Protein AF-A0A285D5S7-F1 (afdb_monomer_lite)

Structure (mmCIF, N/CA/C/O backbone):
data_AF-A0A285D5S7-F1
#
_entry.id   AF-A0A285D5S7-F1
#
loop_
_atom_site.group_PDB
_atom_site.id
_atom_site.type_symbol
_atom_site.label_atom_id
_atom_site.label_alt_id
_atom_site.label_comp_id
_atom_site.label_asym_id
_atom_site.label_entity_id
_atom_site.label_seq_id
_atom_site.pdbx_PDB_ins_code
_atom_site.Cartn_x
_atom_site.Cartn_y
_atom_site.Cartn_z
_atom_site.occupancy
_atom_site.B_iso_or_equiv
_atom_site.auth_seq_id
_atom_site.auth_comp_id
_atom_site.auth_asym_id
_atom_site.auth_atom_id
_atom_site.pdbx_PDB_model_num
ATOM 1 N N . MET A 1 1 ? -27.960 12.900 14.641 1.00 39.78 1 MET A N 1
ATOM 2 C CA . MET A 1 1 ? -27.393 13.450 15.894 1.00 39.78 1 MET A CA 1
ATOM 3 C C . MET A 1 1 ? -27.452 12.355 16.964 1.00 39.78 1 MET A C 1
ATOM 5 O O . MET A 1 1 ? -28.542 11.998 17.381 1.00 39.78 1 MET A O 1
ATOM 9 N N . LEU A 1 2 ? -26.329 11.704 17.306 1.00 37.62 2 LEU A N 1
ATOM 10 C CA . LEU A 1 2 ? -26.310 10.573 18.259 1.00 37.62 2 LEU A CA 1
ATOM 11 C C . LEU A 1 2 ? -26.352 11.061 19.726 1.00 37.62 2 LEU A C 1
ATOM 13 O O . LEU A 1 2 ? -25.683 12.051 20.037 1.00 37.62 2 LEU A O 1
ATOM 17 N N . PRO A 1 3 ? -27.081 10.366 20.625 1.00 37.16 3 PRO A N 1
ATOM 18 C CA . PRO A 1 3 ? -27.305 10.797 22.004 1.00 37.16 3 PRO A CA 1
ATOM 19 C C . PRO A 1 3 ? -26.032 10.745 22.878 1.00 37.16 3 PRO A C 1
ATOM 21 O O . PRO A 1 3 ? -25.173 9.880 22.679 1.00 37.16 3 PRO A O 1
ATOM 24 N N . PRO A 1 4 ? -25.915 11.629 23.890 1.00 48.09 4 PRO A N 1
ATOM 25 C CA . PRO A 1 4 ? -24.674 11.892 24.631 1.00 48.09 4 PRO A CA 1
ATOM 26 C C . PRO A 1 4 ? -24.112 10.681 25.393 1.00 48.09 4 PRO A C 1
ATOM 28 O O . PRO A 1 4 ? -22.896 10.520 25.467 1.00 48.09 4 PRO A O 1
ATOM 31 N N . ARG A 1 5 ? -24.960 9.755 25.866 1.00 42.88 5 ARG A N 1
ATOM 32 C CA . ARG A 1 5 ? -24.505 8.520 26.539 1.00 42.88 5 ARG A CA 1
ATOM 33 C C . ARG A 1 5 ? -23.771 7.543 25.609 1.00 42.88 5 ARG A C 1
ATOM 35 O O . ARG A 1 5 ? -22.928 6.785 26.076 1.00 42.88 5 ARG A O 1
ATOM 42 N N . LYS A 1 6 ? -24.024 7.593 24.293 1.00 39.75 6 LYS A N 1
ATOM 43 C CA . LYS A 1 6 ? -23.305 6.765 23.307 1.00 39.75 6 LYS A CA 1
ATOM 44 C C . LYS A 1 6 ? -21.908 7.307 22.988 1.00 39.75 6 LYS A C 1
ATOM 46 O O . LYS A 1 6 ? -21.045 6.531 22.597 1.00 39.75 6 LYS A O 1
ATOM 51 N N . ARG A 1 7 ? -21.647 8.604 23.214 1.00 38.44 7 ARG A N 1
ATOM 52 C CA . ARG A 1 7 ? -20.313 9.201 23.013 1.00 38.44 7 ARG A CA 1
ATOM 53 C C . ARG A 1 7 ? -19.300 8.744 24.064 1.00 38.44 7 ARG A C 1
ATOM 55 O O . ARG A 1 7 ? -18.139 8.581 23.725 1.00 38.44 7 ARG A O 1
ATOM 62 N N . ALA A 1 8 ? -19.730 8.505 25.305 1.00 42.22 8 ALA A N 1
ATOM 63 C CA . ALA A 1 8 ? -18.836 8.164 26.417 1.00 42.22 8 ALA A CA 1
ATOM 64 C C . ALA A 1 8 ? -18.377 6.690 26.432 1.00 42.22 8 ALA A C 1
ATOM 66 O O . ALA A 1 8 ? -17.254 6.397 26.833 1.00 42.22 8 ALA A O 1
ATOM 67 N N . ILE A 1 9 ? -19.217 5.757 25.964 1.00 43.44 9 ILE A N 1
ATOM 68 C CA . ILE A 1 9 ? -18.865 4.324 25.879 1.00 43.44 9 ILE A CA 1
ATOM 69 C C . ILE A 1 9 ? -17.867 4.080 24.736 1.00 43.44 9 ILE A C 1
ATOM 71 O O . ILE A 1 9 ? -16.918 3.312 24.891 1.00 43.44 9 ILE A O 1
ATOM 75 N N . VAL A 1 10 ? -18.044 4.793 23.619 1.00 44.88 10 VAL A N 1
ATOM 76 C CA . VAL A 1 10 ? -17.165 4.710 22.447 1.00 44.88 10 VAL A CA 1
ATOM 77 C C . VAL A 1 10 ? -15.776 5.290 22.747 1.00 44.88 10 VAL A C 1
ATOM 79 O O . VAL A 1 10 ? -14.796 4.788 22.229 1.00 44.88 10 VAL A O 1
ATOM 82 N N . THR A 1 11 ? -15.620 6.290 23.617 1.00 45.81 11 THR A N 1
ATOM 83 C CA . THR A 1 11 ? -14.327 6.992 23.761 1.00 45.81 11 THR A CA 1
ATOM 84 C C . THR A 1 11 ? -13.405 6.502 24.877 1.00 45.81 11 THR A C 1
ATOM 86 O O . THR A 1 11 ? -12.224 6.812 24.821 1.00 45.81 11 THR A O 1
ATOM 89 N N . ARG A 1 12 ? -13.850 5.710 25.865 1.00 41.81 12 ARG A N 1
ATOM 90 C CA . ARG A 1 12 ? -12.917 5.101 26.849 1.00 41.81 12 ARG A CA 1
ATOM 91 C C . ARG A 1 12 ? -12.543 3.655 26.533 1.00 41.81 12 ARG A C 1
ATOM 93 O O . ARG A 1 12 ? -11.394 3.270 26.724 1.00 41.81 12 ARG A O 1
ATOM 100 N N . ARG A 1 13 ? -13.484 2.856 26.020 1.00 44.19 13 ARG A N 1
ATOM 101 C CA . ARG A 1 13 ? -13.264 1.418 25.784 1.00 44.19 13 ARG A CA 1
ATOM 102 C C . ARG A 1 13 ? -12.527 1.126 24.473 1.00 44.19 13 ARG A C 1
ATOM 104 O O . ARG A 1 13 ? -11.729 0.195 24.447 1.00 44.19 13 ARG A O 1
ATOM 111 N N . LEU A 1 14 ? -12.740 1.935 23.426 1.00 43.47 14 LEU A N 1
ATOM 112 C CA . LEU A 1 14 ? -11.967 1.829 22.177 1.00 43.47 14 LEU A CA 1
ATOM 113 C C . LEU A 1 14 ? -10.501 2.211 22.385 1.00 43.47 14 LEU A C 1
ATOM 115 O O . LEU A 1 14 ? -9.636 1.531 21.855 1.00 43.47 14 LEU A O 1
ATOM 119 N N . TRP A 1 15 ? -10.209 3.238 23.186 1.00 39.34 15 TRP A N 1
ATOM 120 C CA . TRP A 1 15 ? -8.827 3.669 23.428 1.00 39.34 15 TRP A CA 1
ATOM 121 C C . TRP A 1 15 ? -8.059 2.722 24.358 1.00 39.34 15 TRP A C 1
ATOM 123 O O . TRP A 1 15 ? -6.887 2.474 24.117 1.00 39.34 15 TRP A O 1
ATOM 133 N N . SER A 1 16 ? -8.722 2.103 25.342 1.00 40.28 16 SER A N 1
ATOM 134 C CA . SER A 1 16 ? -8.101 1.081 26.200 1.00 40.28 16 SER A CA 1
ATOM 135 C C . SER A 1 16 ? -7.873 -0.267 25.493 1.00 40.28 16 SER A C 1
ATOM 137 O O . SER A 1 16 ? -6.958 -0.987 25.867 1.00 40.28 16 SER A O 1
ATOM 139 N N . GLN A 1 17 ? -8.658 -0.615 24.463 1.00 43.97 17 GLN A N 1
ATOM 140 C CA . GLN A 1 17 ? -8.394 -1.787 23.604 1.00 43.97 17 GLN A CA 1
ATOM 141 C C . GLN A 1 17 ? -7.374 -1.507 22.486 1.00 43.97 17 GLN A C 1
ATOM 143 O O . GLN A 1 17 ? -6.864 -2.445 21.873 1.00 43.97 17 GLN A O 1
ATOM 148 N N . LEU A 1 18 ? -7.096 -0.231 22.205 1.00 41.78 18 LEU A N 1
ATOM 149 C CA . LEU A 1 18 ? -6.017 0.202 21.315 1.00 41.78 18 LEU A CA 1
ATOM 150 C C . LEU A 1 18 ? -4.651 0.214 22.019 1.00 41.78 18 LEU A C 1
ATOM 152 O O . LEU A 1 18 ? -3.640 0.406 21.344 1.00 41.78 18 LEU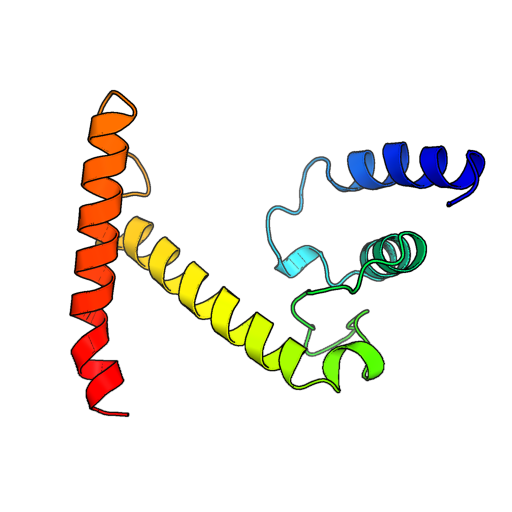 A O 1
ATOM 156 N N . ASP A 1 19 ? -4.618 -0.015 23.334 1.00 38.16 19 ASP A N 1
ATOM 157 C CA . ASP A 1 19 ? -3.398 -0.010 24.127 1.00 38.16 19 ASP A CA 1
ATOM 158 C C . ASP A 1 19 ? -2.701 -1.382 24.108 1.00 38.16 19 ASP A C 1
ATOM 160 O O . ASP A 1 19 ? -3.312 -2.432 24.311 1.00 38.16 19 ASP A O 1
ATOM 164 N N . GLU A 1 20 ? -1.411 -1.335 23.782 1.00 45.81 20 GLU A N 1
ATOM 165 C CA . GLU A 1 20 ? -0.380 -2.355 23.991 1.00 45.81 20 GLU A CA 1
ATOM 166 C C . GLU A 1 20 ? -0.746 -3.837 23.752 1.00 45.81 20 GLU A C 1
ATOM 168 O O . GLU A 1 20 ? -1.074 -4.581 24.673 1.00 45.81 20 GLU A O 1
ATOM 173 N N . ARG A 1 21 ? -0.569 -4.307 22.500 1.00 36.94 21 ARG A N 1
ATOM 174 C CA . ARG A 1 21 ? 0.074 -5.605 22.115 1.00 36.94 21 ARG A CA 1
ATOM 175 C C . ARG A 1 21 ? -0.285 -6.109 20.718 1.00 36.94 21 ARG A C 1
ATOM 177 O O . ARG A 1 21 ? 0.341 -7.054 20.244 1.00 36.94 21 ARG A O 1
ATOM 184 N N . ARG A 1 22 ? -1.263 -5.522 20.025 1.00 39.41 22 ARG A N 1
ATOM 185 C CA . ARG A 1 22 ? -1.654 -5.974 18.674 1.00 39.41 22 ARG A CA 1
ATOM 186 C C . ARG A 1 22 ? -1.446 -4.896 17.625 1.00 39.41 22 ARG A C 1
ATOM 188 O O . ARG A 1 22 ? -2.377 -4.430 16.984 1.00 39.41 22 ARG A O 1
ATOM 195 N N . GLY A 1 23 ? -0.182 -4.535 17.432 1.00 36.16 23 GLY A N 1
ATOM 196 C CA . GLY A 1 23 ? 0.255 -3.773 16.269 1.00 36.16 23 GLY A CA 1
ATOM 197 C C . GLY A 1 23 ? 0.217 -4.644 15.015 1.00 36.16 23 GLY A C 1
ATOM 198 O O . GLY A 1 23 ? 1.239 -5.185 14.621 1.00 36.16 23 GLY A O 1
ATOM 199 N N . SER A 1 24 ? -0.959 -4.851 14.429 1.00 47.75 24 SER A N 1
ATOM 200 C CA . SER A 1 24 ? -1.149 -5.112 12.994 1.00 47.75 24 SER A CA 1
ATOM 201 C C . SER A 1 24 ? -2.612 -5.427 12.704 1.00 47.75 24 SER A C 1
ATOM 203 O O . SER A 1 24 ? -3.354 -5.932 13.549 1.00 47.75 24 SER A O 1
ATOM 205 N N . GLU A 1 25 ? -2.993 -5.217 11.448 1.00 56.53 25 GLU A N 1
ATOM 206 C CA . GLU A 1 25 ? -4.265 -5.647 10.874 1.00 56.53 25 GLU A CA 1
ATOM 207 C C . GLU A 1 25 ? -4.731 -7.062 11.231 1.00 56.53 25 GLU A C 1
ATOM 209 O O . GLU A 1 25 ? -5.931 -7.338 11.269 1.00 56.53 25 GLU A O 1
ATOM 214 N N . GLN A 1 26 ? -3.790 -7.968 11.490 1.00 52.34 26 GLN A N 1
ATOM 215 C CA . GLN A 1 26 ? -4.059 -9.372 11.772 1.00 52.34 26 GLN A CA 1
ATOM 216 C C . GLN A 1 26 ? -4.813 -9.577 13.104 1.00 52.34 26 GLN A C 1
ATOM 218 O O . GLN A 1 26 ? -5.466 -10.607 13.304 1.00 52.34 26 GLN A O 1
ATOM 223 N N . GLY A 1 27 ? -4.764 -8.589 14.006 1.00 61.69 27 GLY A N 1
ATOM 224 C CA . GLY A 1 27 ? -5.424 -8.613 15.312 1.00 61.69 27 GLY A CA 1
ATOM 225 C C . GLY A 1 27 ? -6.875 -8.125 15.330 1.00 61.69 27 GLY A C 1
ATOM 226 O O . GLY A 1 27 ? -7.582 -8.445 16.285 1.00 61.69 27 GLY A O 1
ATOM 227 N N . TYR A 1 28 ? -7.321 -7.396 14.301 1.00 71.88 28 TYR A N 1
ATOM 228 C CA . TYR A 1 28 ? -8.610 -6.688 14.310 1.00 71.88 28 TYR A CA 1
ATOM 229 C C . TYR A 1 28 ? -9.809 -7.550 13.912 1.00 71.88 28 TYR A C 1
ATOM 231 O O . TYR A 1 28 ? -10.946 -7.194 14.208 1.00 71.88 28 TYR A O 1
ATOM 239 N N . ASP A 1 29 ? -9.596 -8.710 13.286 1.00 77.75 29 ASP A N 1
ATOM 240 C CA . ASP A 1 29 ? -10.668 -9.690 13.075 1.00 77.75 29 ASP A CA 1
ATOM 241 C C . ASP A 1 29 ? -10.930 -10.460 14.380 1.00 77.75 29 ASP A C 1
ATOM 243 O O . ASP A 1 29 ? -10.571 -11.632 14.545 1.00 77.75 29 ASP A O 1
ATOM 247 N N . ALA A 1 30 ? -11.447 -9.730 15.364 1.00 83.69 30 ALA A N 1
ATOM 248 C CA . ALA A 1 30 ? -11.797 -10.183 16.697 1.00 83.69 30 ALA A CA 1
ATOM 249 C C . ALA A 1 30 ? -13.233 -9.746 16.998 1.00 83.69 30 ALA A C 1
ATOM 251 O O . ALA A 1 30 ? -13.614 -8.610 16.714 1.00 83.69 30 ALA A O 1
ATOM 252 N N . ALA A 1 31 ? -14.025 -10.637 17.599 1.00 83.25 31 ALA A N 1
ATOM 253 C CA . ALA A 1 31 ? -15.454 -10.407 17.816 1.00 83.25 31 ALA A CA 1
ATOM 254 C C . ALA A 1 31 ? -15.744 -9.114 18.593 1.00 83.25 31 ALA A C 1
ATOM 256 O O . ALA A 1 31 ? -16.636 -8.363 18.204 1.00 83.25 31 ALA A O 1
ATOM 257 N N . GLY A 1 32 ? -14.954 -8.818 19.633 1.00 83.50 32 GLY A N 1
ATOM 258 C CA . GLY A 1 32 ? -15.070 -7.575 20.405 1.00 83.50 32 GLY A CA 1
ATOM 259 C C . GLY A 1 32 ? -14.852 -6.329 19.546 1.00 83.50 32 GLY A C 1
ATOM 260 O O . GLY A 1 32 ? -15.721 -5.467 19.483 1.00 83.50 32 GLY A O 1
ATOM 261 N N . PHE A 1 33 ? -13.760 -6.295 18.780 1.00 79.38 33 PHE A N 1
ATOM 262 C CA . PHE A 1 33 ? -13.425 -5.166 17.911 1.00 79.38 33 PHE A CA 1
ATOM 263 C C . PHE A 1 33 ? -14.466 -4.935 16.805 1.00 79.38 33 PHE A C 1
ATOM 265 O O . PHE A 1 33 ? -14.909 -3.810 16.576 1.00 79.38 33 PHE A O 1
ATOM 272 N N . VAL A 1 34 ? -14.908 -6.005 16.138 1.00 85.00 34 VAL A N 1
ATOM 273 C CA . VAL A 1 34 ? 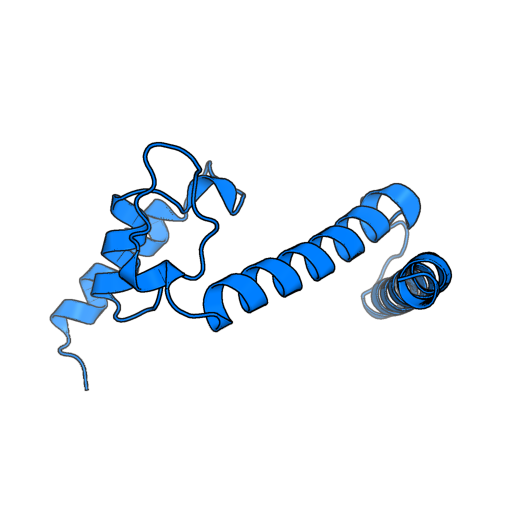-15.943 -5.918 15.095 1.00 85.00 34 VAL A CA 1
ATOM 274 C C . VAL A 1 34 ? -17.276 -5.441 15.678 1.00 85.00 34 VAL A C 1
ATOM 276 O O . VAL A 1 34 ? -17.983 -4.655 15.045 1.00 85.00 34 VAL A O 1
ATOM 279 N N . THR A 1 35 ? -17.615 -5.884 16.890 1.00 86.06 35 THR A N 1
ATOM 280 C CA . THR A 1 35 ? -18.823 -5.440 17.598 1.00 86.06 35 THR A CA 1
ATOM 281 C C . THR A 1 35 ? -18.741 -3.956 17.946 1.00 86.06 35 THR A C 1
ATOM 283 O O . THR A 1 35 ? -19.684 -3.218 17.663 1.00 86.06 35 THR A O 1
ATOM 286 N N . ASP A 1 36 ? -17.605 -3.493 18.467 1.00 84.00 36 ASP A N 1
ATOM 287 C CA . ASP A 1 36 ? -17.390 -2.088 18.826 1.00 84.00 36 ASP A CA 1
ATOM 288 C C . ASP A 1 36 ? -17.492 -1.160 17.602 1.00 84.00 36 ASP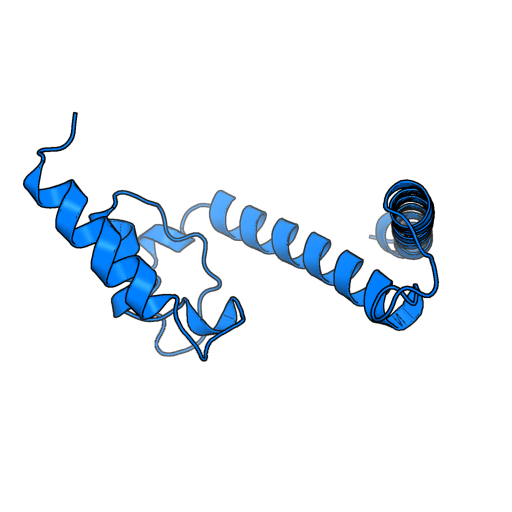 A C 1
ATOM 290 O O . ASP A 1 36 ? -18.160 -0.124 17.661 1.00 84.00 36 ASP A O 1
ATOM 294 N N . LEU A 1 37 ? -16.928 -1.558 16.453 1.00 84.31 37 LEU A N 1
ATOM 295 C CA . LEU A 1 37 ? -17.065 -0.808 15.197 1.00 84.31 37 LEU A CA 1
ATOM 296 C C . LEU A 1 37 ? -18.522 -0.704 14.731 1.00 84.31 37 LEU A C 1
ATOM 298 O O . LEU A 1 37 ? -18.978 0.369 14.333 1.00 84.31 37 LEU A O 1
ATOM 302 N N . ARG A 1 38 ? -19.284 -1.797 14.832 1.00 85.12 38 ARG A N 1
ATOM 303 C CA . ARG A 1 38 ? -20.708 -1.810 14.467 1.00 85.12 38 ARG A CA 1
ATOM 304 C C . ARG A 1 38 ? -21.544 -0.935 15.392 1.00 85.12 38 ARG A C 1
ATOM 306 O O . ARG A 1 38 ? -22.420 -0.220 14.911 1.00 85.12 38 ARG A O 1
ATOM 313 N N . LEU A 1 39 ? -21.258 -0.947 16.695 1.00 86.62 39 LEU A N 1
ATOM 314 C CA . LEU A 1 39 ? -21.901 -0.063 17.672 1.00 86.62 39 LEU A CA 1
ATOM 315 C C . LEU A 1 39 ? -21.609 1.418 17.391 1.00 86.62 39 LEU A C 1
ATOM 317 O O . LEU A 1 39 ? -22.465 2.268 17.642 1.00 86.62 39 LEU A O 1
ATOM 321 N N . ALA A 1 40 ? -20.437 1.718 16.828 1.00 84.56 40 ALA A N 1
ATOM 322 C CA . ALA A 1 40 ? -20.065 3.045 16.348 1.00 84.56 40 ALA A CA 1
ATOM 323 C C . ALA A 1 40 ? -20.631 3.389 14.951 1.00 84.56 40 ALA A C 1
ATOM 325 O O . ALA A 1 40 ? -20.336 4.463 14.429 1.00 84.56 40 ALA A O 1
ATOM 326 N N . CYS A 1 41 ? -21.446 2.515 14.346 1.00 82.25 41 CYS A N 1
ATOM 327 C CA . CYS A 1 41 ? -21.952 2.638 12.973 1.00 82.25 41 CYS A CA 1
ATOM 328 C C . CYS A 1 41 ? -20.847 2.720 11.899 1.00 82.25 41 CYS A C 1
ATOM 330 O O . CYS A 1 41 ? -21.066 3.285 10.829 1.00 82.25 41 CYS A O 1
ATOM 332 N N . VAL A 1 42 ? -19.670 2.150 12.167 1.00 79.75 42 VAL A N 1
ATOM 333 C CA . VAL A 1 42 ? -18.542 2.080 11.230 1.00 79.75 42 VAL A CA 1
ATOM 334 C C . VAL A 1 42 ? -18.511 0.704 10.565 1.00 79.75 42 VAL A C 1
ATOM 336 O O . VAL A 1 42 ? -18.591 -0.328 11.234 1.00 79.75 42 VAL A O 1
ATOM 339 N N . THR A 1 43 ? -18.368 0.672 9.238 1.00 78.88 43 THR A N 1
ATOM 340 C CA . THR A 1 43 ? -18.175 -0.582 8.497 1.00 78.88 43 THR A CA 1
ATOM 341 C C . THR A 1 43 ? -16.769 -1.131 8.768 1.00 78.88 43 THR A C 1
ATOM 343 O O . THR A 1 43 ? -15.788 -0.427 8.523 1.00 78.88 43 THR A O 1
ATOM 346 N N . PRO A 1 44 ? -16.626 -2.377 9.255 1.00 79.81 44 PRO A N 1
ATOM 347 C CA . PRO A 1 44 ? -15.319 -2.947 9.552 1.00 79.81 44 PRO A CA 1
ATOM 348 C C . PRO A 1 44 ? -14.576 -3.335 8.264 1.00 79.81 44 PRO A C 1
ATOM 350 O O . PRO A 1 44 ? -14.814 -4.391 7.678 1.00 79.81 44 PRO A O 1
ATOM 353 N N . HIS A 1 45 ? -13.642 -2.483 7.837 1.00 76.50 45 HIS A N 1
ATOM 354 C CA . HIS A 1 45 ? -12.715 -2.737 6.727 1.00 76.50 45 HIS A CA 1
ATOM 355 C C . HIS A 1 45 ? -11.480 -3.498 7.220 1.00 76.50 45 HIS A C 1
ATOM 357 O O . HIS A 1 45 ? -10.378 -2.963 7.277 1.00 76.50 45 HIS A O 1
ATOM 363 N N . VAL A 1 46 ? -11.693 -4.743 7.648 1.00 78.81 46 VAL A N 1
ATOM 364 C CA . VAL A 1 46 ? -10.648 -5.603 8.217 1.00 78.81 46 VAL A CA 1
ATOM 365 C C . VAL A 1 46 ? -10.445 -6.839 7.341 1.00 78.81 46 VAL A C 1
ATOM 367 O O . VAL A 1 46 ? -11.389 -7.345 6.724 1.00 78.81 46 VAL A O 1
ATOM 370 N N . ALA A 1 47 ? -9.210 -7.345 7.300 1.00 80.75 47 ALA A N 1
ATOM 371 C CA . ALA A 1 47 ? -8.898 -8.627 6.683 1.00 80.75 47 ALA A CA 1
ATOM 372 C C . ALA A 1 47 ? -9.618 -9.782 7.391 1.00 80.75 47 ALA A C 1
ATOM 374 O O . ALA A 1 47 ? -9.414 -10.021 8.578 1.00 80.75 47 ALA A O 1
ATOM 375 N N . ARG A 1 48 ? -10.426 -10.530 6.636 1.00 83.50 48 ARG A N 1
ATOM 376 C CA . ARG A 1 48 ? -11.129 -11.718 7.126 1.00 83.50 48 ARG A CA 1
ATOM 377 C C . ARG A 1 48 ? -10.167 -12.899 7.279 1.00 83.50 48 ARG A C 1
ATOM 379 O O . ARG A 1 48 ? -9.462 -13.262 6.338 1.00 83.50 48 ARG A O 1
ATOM 386 N N . LYS A 1 49 ? -10.191 -13.539 8.445 1.00 84.06 49 LYS A N 1
ATOM 387 C CA . LYS A 1 49 ? -9.528 -14.817 8.719 1.00 84.06 49 LYS A CA 1
ATOM 388 C C . LYS A 1 49 ? -10.220 -15.956 7.972 1.00 84.06 49 LYS A C 1
ATOM 390 O O . LYS A 1 49 ? -11.437 -15.962 7.788 1.00 84.06 49 LYS A O 1
ATOM 395 N N . SER A 1 50 ? -9.439 -16.960 7.578 1.00 79.06 50 SER A N 1
ATOM 396 C CA . SER A 1 50 ? -9.951 -18.160 6.903 1.00 79.06 50 SER A CA 1
ATOM 397 C C . SER A 1 50 ? -10.777 -19.058 7.830 1.00 79.06 50 SER A C 1
ATOM 399 O O . SER A 1 50 ? -11.714 -19.709 7.378 1.00 79.06 50 SER A O 1
ATOM 401 N N . ARG A 1 51 ? -10.463 -19.077 9.131 1.00 77.38 51 ARG A N 1
ATOM 402 C CA . ARG A 1 51 ? -11.184 -19.826 10.170 1.00 77.38 51 ARG A CA 1
ATOM 403 C C . ARG A 1 51 ? -11.505 -18.907 11.349 1.00 77.38 51 ARG A C 1
ATOM 405 O O . ARG A 1 51 ? -10.687 -18.054 11.685 1.00 77.38 51 ARG A O 1
ATOM 412 N N . HIS A 1 52 ? -12.666 -19.106 11.976 1.00 81.69 52 HIS A N 1
ATOM 413 C CA . HIS A 1 52 ? -13.116 -18.365 13.168 1.00 81.69 52 HIS A CA 1
ATOM 414 C C . HIS A 1 52 ? -13.096 -16.829 13.004 1.00 81.69 52 HIS A C 1
ATOM 416 O O . HIS A 1 52 ? -12.677 -16.106 13.907 1.00 81.69 52 HIS A O 1
ATOM 422 N N . SER A 1 53 ? -13.508 -16.326 11.835 1.00 83.25 53 SER A N 1
ATOM 423 C CA . SER A 1 53 ? -13.605 -14.882 11.587 1.00 83.25 53 SER A CA 1
ATOM 424 C C . SER A 1 53 ? -14.824 -14.275 12.279 1.00 83.25 53 SER A C 1
ATOM 426 O O . SER A 1 53 ? -15.903 -14.866 12.279 1.00 83.25 53 SER A O 1
ATOM 428 N N . ALA A 1 54 ? -14.653 -13.074 12.825 1.00 85.31 54 ALA A N 1
ATOM 429 C CA . ALA A 1 54 ? -15.733 -12.228 13.316 1.00 85.31 54 ALA A CA 1
ATOM 430 C C . ALA A 1 54 ? -16.400 -11.410 12.193 1.00 85.31 54 ALA A C 1
ATOM 432 O O . ALA A 1 54 ? -17.478 -10.848 12.394 1.00 85.31 54 ALA A O 1
ATOM 433 N N . ILE A 1 55 ? -15.773 -11.336 11.013 1.00 84.56 55 ILE A N 1
ATOM 434 C CA . ILE A 1 55 ? -16.326 -10.700 9.818 1.00 84.56 55 ILE A CA 1
ATOM 435 C C . ILE A 1 55 ? -17.253 -11.682 9.089 1.00 84.56 55 ILE A C 1
ATOM 437 O O . ILE A 1 55 ? -16.838 -12.737 8.608 1.00 84.56 55 ILE A O 1
ATOM 441 N N . ASP A 1 56 ? -18.521 -11.300 8.963 1.00 81.50 56 ASP A N 1
ATOM 442 C CA . ASP A 1 56 ? -19.562 -12.095 8.311 1.00 81.50 56 ASP A CA 1
ATOM 443 C C . ASP A 1 56 ? -19.666 -11.870 6.788 1.00 81.50 56 ASP A C 1
ATOM 445 O O . ASP A 1 56 ? -19.055 -10.975 6.186 1.00 81.50 56 ASP A O 1
ATOM 449 N N . GLY A 1 57 ? -20.496 -12.699 6.145 1.00 78.12 57 GLY A N 1
ATOM 450 C CA . GLY A 1 57 ? -20.797 -12.609 4.714 1.00 78.12 57 GLY A CA 1
ATOM 451 C C . GLY A 1 57 ? -21.415 -11.269 4.302 1.00 78.12 57 GLY A C 1
ATOM 452 O O . GLY A 1 57 ? -21.148 -10.781 3.211 1.00 78.12 57 GLY A O 1
ATOM 453 N N . ARG A 1 58 ? -22.172 -10.606 5.186 1.00 81.75 58 ARG A N 1
ATOM 454 C CA . ARG A 1 58 ? -22.781 -9.294 4.908 1.00 81.75 58 ARG A CA 1
ATOM 455 C C . ARG A 1 58 ? -21.726 -8.220 4.630 1.00 81.75 58 ARG A C 1
ATOM 457 O O . ARG A 1 58 ? -21.954 -7.353 3.792 1.00 81.75 58 ARG A O 1
ATOM 464 N N . THR A 1 59 ? -20.593 -8.277 5.323 1.00 80.25 59 THR A N 1
ATOM 465 C CA . THR A 1 59 ? -19.490 -7.318 5.152 1.00 80.25 59 THR A CA 1
ATOM 466 C C . THR A 1 59 ? -18.656 -7.635 3.904 1.00 80.25 59 THR A C 1
ATOM 468 O O . THR A 1 59 ? -18.192 -6.728 3.219 1.00 80.25 59 THR A O 1
ATOM 471 N N . THR A 1 60 ? -18.506 -8.922 3.575 1.00 81.62 60 THR A N 1
ATOM 472 C CA . THR A 1 60 ? -17.648 -9.401 2.472 1.00 81.62 60 THR A CA 1
ATOM 473 C C . THR A 1 60 ? -18.374 -9.592 1.137 1.00 81.62 60 THR A C 1
ATOM 475 O O . THR A 1 60 ? -17.712 -9.773 0.122 1.00 81.62 60 THR A O 1
ATOM 478 N N . ARG A 1 61 ? -19.714 -9.507 1.099 1.00 81.88 61 ARG A N 1
ATOM 479 C CA . ARG A 1 61 ? -20.515 -9.652 -0.136 1.00 81.88 61 ARG A CA 1
ATOM 480 C C . ARG A 1 61 ? -20.272 -8.553 -1.168 1.00 81.88 61 ARG A C 1
ATOM 482 O O . ARG A 1 61 ? -20.592 -8.730 -2.335 1.00 81.88 61 ARG A O 1
ATOM 489 N N . HIS A 1 62 ? -19.815 -7.386 -0.721 1.00 83.06 62 HIS A N 1
ATOM 490 C CA . HIS A 1 62 ? -19.641 -6.235 -1.589 1.00 83.06 62 HIS A CA 1
ATOM 491 C C . HIS A 1 62 ? -18.264 -6.288 -2.240 1.00 83.06 62 HIS A C 1
ATOM 493 O O . HIS A 1 62 ? -17.251 -6.397 -1.550 1.00 83.06 62 HIS A O 1
ATOM 499 N N . GLU A 1 63 ? -18.221 -6.130 -3.560 1.00 83.12 63 GLU A N 1
ATOM 500 C CA . GLU A 1 63 ? -16.973 -6.075 -4.326 1.00 83.12 63 GLU A CA 1
ATOM 501 C C . GLU A 1 63 ? -16.022 -4.980 -3.812 1.00 83.12 63 GLU A C 1
ATOM 503 O O . GLU A 1 63 ? -14.805 -5.159 -3.783 1.00 83.12 63 GLU A O 1
ATOM 508 N N . SER A 1 64 ? -16.576 -3.880 -3.291 1.00 83.31 64 SER A N 1
ATOM 509 C CA . SER A 1 64 ? -15.815 -2.797 -2.661 1.00 83.31 64 SER A CA 1
ATOM 510 C C . SER A 1 64 ? 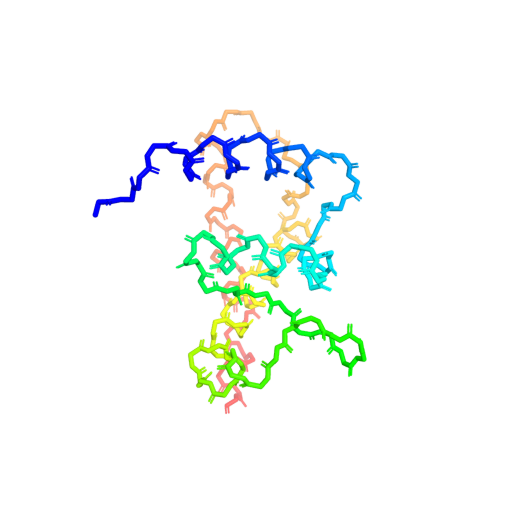-14.940 -3.265 -1.493 1.00 83.31 64 SER A C 1
ATOM 512 O O . SER A 1 64 ? -13.856 -2.714 -1.294 1.00 83.31 64 SER A O 1
ATOM 514 N N . HIS A 1 65 ? -15.351 -4.301 -0.750 1.00 83.06 65 HIS A N 1
ATOM 515 C CA . HIS A 1 65 ? -14.527 -4.897 0.305 1.00 83.06 65 HIS A CA 1
ATOM 516 C C . HIS A 1 65 ? -13.302 -5.588 -0.299 1.00 83.06 65 HIS A C 1
ATOM 518 O O . HIS A 1 65 ? -12.174 -5.272 0.077 1.00 83.06 65 HIS A O 1
ATOM 524 N N . ALA A 1 66 ? -13.496 -6.441 -1.307 1.00 84.25 66 ALA A N 1
ATOM 525 C CA . ALA A 1 66 ? -12.399 -7.123 -1.992 1.00 84.25 66 ALA A CA 1
ATOM 526 C C . ALA A 1 66 ? -11.425 -6.135 -2.661 1.00 84.25 66 ALA A C 1
ATOM 528 O O . ALA A 1 66 ? -10.203 -6.276 -2.539 1.00 84.25 66 ALA A O 1
ATOM 529 N N . LEU A 1 67 ? -11.951 -5.092 -3.311 1.00 86.75 67 LEU A N 1
ATOM 530 C CA . LEU A 1 67 ? -11.148 -4.024 -3.903 1.00 86.75 67 LEU A CA 1
ATOM 531 C C . LEU A 1 67 ? -10.353 -3.268 -2.839 1.00 86.75 67 LEU A C 1
ATOM 533 O O . LEU A 1 67 ? -9.155 -3.059 -3.022 1.00 86.75 67 LEU A O 1
ATOM 537 N N . SER A 1 68 ? -10.973 -2.892 -1.719 1.00 83.25 68 SER A N 1
ATOM 538 C CA . SER A 1 68 ? -10.290 -2.217 -0.609 1.00 83.25 68 SER A CA 1
ATOM 539 C C . SER A 1 68 ? -9.119 -3.054 -0.080 1.00 83.25 68 SER A C 1
ATOM 541 O O . SER A 1 68 ? -7.994 -2.556 0.006 1.00 83.25 68 SER A O 1
ATOM 543 N N . GLN A 1 69 ? -9.332 -4.359 0.131 1.00 84.31 69 GLN A N 1
ATOM 544 C CA . GLN A 1 69 ? -8.273 -5.277 0.560 1.00 84.31 69 GLN A CA 1
ATOM 545 C C . GLN A 1 69 ? -7.132 -5.377 -0.464 1.00 84.31 69 GLN A C 1
ATOM 547 O O . GLN A 1 69 ? -5.961 -5.415 -0.083 1.00 84.31 69 GLN A O 1
ATOM 552 N N . LYS A 1 70 ? -7.442 -5.388 -1.767 1.00 87.25 70 LYS A N 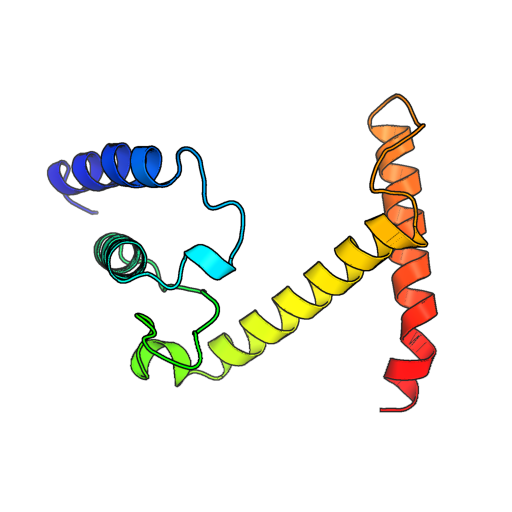1
ATOM 553 C CA . LYS A 1 70 ? -6.432 -5.411 -2.837 1.00 87.25 70 LYS A CA 1
ATOM 554 C C . LYS A 1 70 ? -5.595 -4.130 -2.862 1.00 87.25 70 LYS A C 1
ATOM 556 O O . LYS A 1 70 ? -4.373 -4.206 -2.970 1.00 87.25 70 LYS A O 1
ATOM 561 N N . HIS A 1 71 ? -6.226 -2.961 -2.749 1.00 86.75 71 HIS A N 1
ATOM 562 C CA . HIS A 1 71 ? -5.519 -1.676 -2.719 1.00 86.75 71 HIS A CA 1
ATOM 563 C C . HIS A 1 71 ? -4.616 -1.555 -1.497 1.00 86.75 71 HIS A C 1
ATOM 565 O O . HIS A 1 71 ? -3.458 -1.162 -1.624 1.00 86.75 71 HIS A O 1
ATOM 571 N N . ARG A 1 72 ? -5.113 -1.966 -0.332 1.00 85.69 72 ARG A N 1
ATOM 572 C CA . ARG A 1 72 ? -4.336 -1.960 0.901 1.00 85.69 72 ARG A CA 1
ATOM 573 C C . ARG A 1 72 ? -3.085 -2.836 0.797 1.00 85.69 72 ARG A C 1
ATOM 575 O O . ARG A 1 72 ? -1.995 -2.357 1.096 1.00 85.69 72 ARG A O 1
ATOM 582 N N . LYS A 1 73 ? -3.206 -4.066 0.278 1.00 85.31 73 LYS A N 1
ATOM 583 C CA . LYS A 1 73 ? -2.041 -4.937 0.035 1.00 85.31 73 LYS A CA 1
ATOM 584 C C . LYS A 1 73 ? -1.022 -4.298 -0.909 1.00 85.31 73 LYS A C 1
ATOM 586 O O . LYS A 1 73 ? 0.166 -4.319 -0.620 1.00 85.31 73 LYS A O 1
ATOM 591 N N . ARG A 1 74 ? -1.471 -3.661 -1.997 1.00 87.44 74 ARG A N 1
ATOM 592 C CA . ARG A 1 74 ? -0.573 -2.963 -2.941 1.00 87.44 74 ARG A CA 1
ATOM 593 C C . ARG A 1 74 ? 0.216 -1.828 -2.286 1.00 87.44 74 ARG A C 1
ATOM 595 O O . ARG A 1 74 ? 1.351 -1.577 -2.691 1.00 87.44 74 ARG A O 1
ATOM 602 N N . ILE A 1 75 ? -0.398 -1.125 -1.334 1.00 86.62 75 ILE A N 1
ATOM 603 C CA . ILE A 1 75 ? 0.242 -0.057 -0.563 1.00 86.62 75 ILE A CA 1
ATOM 604 C C . ILE A 1 75 ? 1.255 -0.663 0.414 1.00 86.62 75 ILE A C 1
ATOM 606 O O . ILE A 1 75 ? 2.408 -0.238 0.443 1.00 86.62 75 ILE A O 1
ATOM 610 N N . GLU A 1 76 ? 0.861 -1.691 1.165 1.00 89.69 76 GLU A N 1
ATOM 611 C CA . GLU A 1 76 ? 1.744 -2.389 2.106 1.00 89.69 76 GLU A CA 1
ATOM 612 C C . GLU A 1 76 ? 2.962 -3.016 1.426 1.00 89.69 76 GLU A C 1
ATOM 614 O O . GLU A 1 76 ? 4.065 -2.909 1.951 1.00 89.69 76 GLU A O 1
ATOM 619 N N . GLU A 1 77 ? 2.800 -3.601 0.238 1.00 90.19 77 GLU A N 1
ATOM 620 C CA . GLU A 1 77 ? 3.904 -4.120 -0.576 1.00 90.19 77 GLU A CA 1
ATOM 621 C C . GLU A 1 77 ? 4.913 -3.022 -0.934 1.00 90.19 77 GLU A C 1
ATOM 623 O O . GLU A 1 77 ? 6.121 -3.229 -0.814 1.00 90.19 77 GLU A O 1
ATOM 628 N N . ALA A 1 78 ? 4.435 -1.840 -1.341 1.00 90.38 78 ALA A N 1
ATOM 629 C CA . ALA A 1 78 ? 5.301 -0.714 -1.678 1.00 90.38 78 ALA A CA 1
ATOM 630 C C . ALA A 1 78 ? 6.059 -0.197 -0.444 1.00 90.38 78 ALA A C 1
ATOM 632 O O . ALA A 1 78 ? 7.270 0.018 -0.510 1.00 90.38 78 ALA A O 1
ATOM 633 N N . PHE A 1 79 ? 5.385 -0.074 0.705 1.00 90.56 79 PHE A N 1
ATOM 634 C CA . PHE A 1 79 ? 6.033 0.297 1.968 1.00 90.56 79 PHE A CA 1
ATOM 635 C C . PHE A 1 79 ? 7.001 -0.779 2.475 1.00 90.56 79 PHE A C 1
ATOM 637 O O . PHE A 1 79 ? 8.061 -0.447 3.008 1.00 90.56 79 PHE A O 1
ATOM 644 N N . GLY A 1 80 ? 6.665 -2.057 2.305 1.00 92.81 80 GLY A N 1
ATOM 645 C CA . GLY A 1 80 ? 7.539 -3.183 2.616 1.00 92.81 80 GLY A CA 1
ATOM 646 C C . GLY A 1 80 ? 8.816 -3.123 1.788 1.00 92.81 80 GLY A C 1
ATOM 647 O O . GLY A 1 80 ? 9.905 -3.126 2.352 1.00 92.81 80 GLY A O 1
ATOM 648 N N . TRP A 1 81 ? 8.688 -2.955 0.470 1.00 94.88 81 TRP A N 1
ATOM 649 C CA . TRP A 1 81 ? 9.823 -2.799 -0.441 1.00 94.88 81 TRP A CA 1
ATOM 650 C C . TRP A 1 81 ? 10.659 -1.556 -0.126 1.00 94.88 81 TRP A C 1
ATOM 652 O O . TRP A 1 81 ? 11.886 -1.623 -0.112 1.00 94.88 81 TRP A O 1
ATOM 662 N N . ALA A 1 82 ? 10.024 -0.423 0.185 1.00 93.44 82 ALA A N 1
ATOM 663 C CA . ALA A 1 82 ? 10.737 0.790 0.577 1.00 93.44 82 ALA A CA 1
ATOM 664 C C . ALA A 1 82 ? 11.595 0.562 1.831 1.00 93.44 82 ALA A C 1
ATOM 666 O O . ALA A 1 82 ? 12.719 1.058 1.908 1.00 93.44 82 ALA A O 1
ATOM 667 N N . LYS A 1 83 ? 11.099 -0.214 2.800 1.00 91.94 83 LYS A N 1
ATOM 668 C CA . LYS A 1 83 ? 11.844 -0.556 4.017 1.00 91.94 83 LYS A CA 1
ATOM 669 C C . LYS A 1 83 ? 12.979 -1.542 3.749 1.00 91.94 83 LYS A C 1
ATOM 671 O O . LYS A 1 83 ? 14.083 -1.300 4.225 1.00 91.94 83 LYS A O 1
ATOM 676 N N . THR A 1 84 ? 12.716 -2.619 3.007 1.00 92.38 84 THR A N 1
ATOM 677 C CA . THR A 1 84 ? 13.668 -3.727 2.814 1.00 92.38 84 THR A CA 1
ATOM 678 C C . THR A 1 84 ? 14.695 -3.462 1.717 1.00 92.38 84 THR A C 1
ATOM 680 O O . THR A 1 84 ? 15.874 -3.719 1.920 1.00 92.38 84 THR A O 1
ATOM 683 N N . VAL A 1 85 ? 14.268 -2.926 0.573 1.00 89.81 85 VAL A N 1
ATOM 684 C CA . VAL A 1 85 ? 15.126 -2.658 -0.595 1.00 89.81 85 VAL A CA 1
ATOM 685 C C . VAL A 1 85 ? 15.479 -1.174 -0.693 1.00 89.81 85 VAL A C 1
ATOM 687 O O . VAL A 1 85 ? 16.609 -0.818 -1.008 1.00 89.81 85 VAL A O 1
ATOM 690 N N . GLY A 1 86 ? 14.533 -0.286 -0.382 1.00 87.19 86 GLY A N 1
ATOM 691 C CA . GLY A 1 86 ? 14.737 1.166 -0.449 1.00 87.19 86 GLY A CA 1
ATOM 692 C C . GLY A 1 86 ? 15.559 1.768 0.701 1.00 87.19 86 GLY A C 1
ATOM 693 O O . GLY A 1 86 ? 15.910 2.952 0.645 1.00 87.19 86 GLY A O 1
ATOM 694 N N . GLY A 1 87 ? 15.861 0.978 1.738 1.00 88.56 87 GLY A N 1
ATOM 695 C CA . GLY A 1 87 ? 16.611 1.409 2.921 1.00 88.56 87 GLY A CA 1
ATOM 696 C C . GLY A 1 87 ? 15.832 2.333 3.863 1.00 88.56 87 GLY A C 1
ATOM 697 O O . GLY A 1 87 ? 16.436 3.027 4.672 1.00 88.56 87 GLY A O 1
ATOM 698 N N . MET A 1 88 ? 14.497 2.382 3.768 1.00 90.88 88 MET A N 1
ATOM 699 C CA . MET A 1 88 ? 13.644 3.260 4.591 1.00 90.88 88 MET A CA 1
ATOM 700 C C . MET A 1 88 ? 13.268 2.665 5.954 1.00 90.88 88 MET A C 1
ATOM 702 O O . MET A 1 88 ? 12.459 3.250 6.670 1.00 90.88 88 MET A O 1
ATOM 706 N N . ALA A 1 89 ? 13.829 1.511 6.332 1.00 89.56 89 ALA A N 1
ATOM 707 C CA . ALA A 1 89 ? 13.642 0.952 7.672 1.00 89.56 89 ALA A CA 1
ATOM 708 C C . ALA A 1 89 ? 14.294 1.830 8.757 1.00 89.56 89 ALA A C 1
ATOM 710 O O . ALA A 1 89 ? 13.726 1.993 9.834 1.00 89.56 89 ALA A O 1
ATOM 711 N N . GLN A 1 90 ? 15.451 2.429 8.452 1.00 91.19 90 GLN A N 1
ATOM 712 C CA . GLN A 1 90 ? 16.149 3.400 9.297 1.00 91.19 90 GLN A CA 1
ATOM 713 C C . GLN A 1 90 ? 16.727 4.509 8.411 1.00 91.19 90 GLN A C 1
ATOM 715 O O . GLN A 1 90 ? 17.579 4.258 7.562 1.00 91.19 90 GLN A O 1
ATOM 720 N N . THR A 1 91 ? 16.247 5.744 8.580 1.00 85.56 91 THR A N 1
ATOM 721 C CA . THR A 1 91 ? 16.733 6.878 7.781 1.00 85.56 91 THR A CA 1
ATOM 722 C C . THR A 1 91 ? 18.059 7.409 8.320 1.00 85.56 91 THR A C 1
ATOM 724 O O . THR A 1 91 ? 18.182 7.715 9.502 1.00 85.56 91 THR A O 1
ATOM 727 N N . VAL A 1 92 ? 19.034 7.589 7.429 1.00 90.56 92 VAL A N 1
ATOM 728 C CA . VAL A 1 92 ? 20.308 8.270 7.729 1.00 90.56 92 VAL A CA 1
ATOM 729 C C . VAL A 1 92 ? 20.218 9.794 7.559 1.00 90.56 92 VAL A C 1
ATOM 731 O O . VAL A 1 92 ? 21.129 10.528 7.937 1.00 90.56 92 VAL A O 1
ATOM 734 N N . TYR A 1 93 ? 19.119 10.292 6.985 1.00 90.69 93 TYR A N 1
ATOM 735 C CA . TYR A 1 93 ? 18.908 11.715 6.738 1.00 90.69 93 TYR A CA 1
ATOM 736 C C . TYR A 1 93 ? 18.322 12.413 7.966 1.00 90.69 93 TYR A C 1
ATOM 738 O O . TYR A 1 93 ? 17.389 11.911 8.592 1.00 90.69 93 TYR A O 1
ATOM 746 N N . ARG A 1 94 ? 18.826 13.618 8.257 1.00 92.19 94 ARG A N 1
ATOM 747 C CA . ARG A 1 94 ? 18.278 14.524 9.275 1.00 92.19 94 ARG A CA 1
ATOM 748 C C . ARG A 1 94 ? 17.431 15.616 8.615 1.00 92.19 94 ARG A C 1
ATOM 750 O O . ARG A 1 94 ? 17.882 16.236 7.654 1.00 92.19 94 ARG A O 1
ATOM 757 N N . GLY A 1 95 ? 16.240 15.862 9.161 1.00 94.44 95 GLY A N 1
ATOM 758 C CA . GLY A 1 95 ? 15.295 16.886 8.694 1.00 94.44 95 GLY A CA 1
ATOM 759 C C . GLY A 1 95 ? 14.207 16.353 7.751 1.00 94.44 95 GLY A C 1
ATOM 760 O O . GLY A 1 95 ? 14.467 15.499 6.902 1.00 94.44 95 GLY A O 1
ATOM 761 N N . ILE A 1 96 ? 12.985 16.882 7.900 1.00 94.56 96 ILE A N 1
ATOM 762 C CA . ILE A 1 96 ? 11.771 16.410 7.205 1.00 94.56 96 ILE A CA 1
ATOM 763 C C . ILE A 1 96 ? 11.922 16.488 5.685 1.00 94.56 96 ILE A C 1
ATOM 765 O O . ILE A 1 96 ? 11.612 15.518 4.999 1.00 94.56 96 ILE A O 1
ATOM 769 N N . GLU A 1 97 ? 12.454 17.590 5.157 1.00 96.00 97 GLU A N 1
ATOM 770 C CA . GLU A 1 97 ? 12.584 17.783 3.706 1.00 96.00 97 GLU A CA 1
ATOM 771 C C . GLU A 1 97 ? 13.511 16.748 3.054 1.00 96.00 97 GLU A C 1
ATOM 773 O O . GLU A 1 97 ? 13.186 16.184 2.012 1.00 96.00 97 GLU A O 1
ATOM 778 N N . ARG A 1 98 ? 14.631 16.399 3.702 1.00 93.56 98 ARG A N 1
ATOM 779 C CA . ARG A 1 98 ? 15.556 15.378 3.177 1.00 93.56 98 ARG A CA 1
ATOM 780 C C . ARG A 1 98 ? 14.940 13.980 3.210 1.00 93.56 98 ARG A C 1
ATOM 782 O O . ARG A 1 98 ? 15.081 13.225 2.249 1.00 93.56 98 ARG A O 1
ATOM 789 N N . VAL A 1 99 ? 14.232 13.651 4.291 1.00 94.06 99 VAL A N 1
ATOM 790 C CA . VAL A 1 99 ? 13.499 12.381 4.414 1.00 94.06 99 VAL A CA 1
ATOM 791 C C . VAL A 1 99 ? 12.389 12.297 3.366 1.00 94.06 99 VAL A C 1
ATOM 793 O O . VAL A 1 99 ? 12.252 11.270 2.705 1.00 94.06 99 VAL A O 1
ATOM 796 N N . ARG A 1 100 ? 11.640 13.386 3.154 1.00 95.31 100 ARG A N 1
ATOM 797 C CA . ARG A 1 100 ? 10.580 13.481 2.144 1.00 95.31 100 ARG A C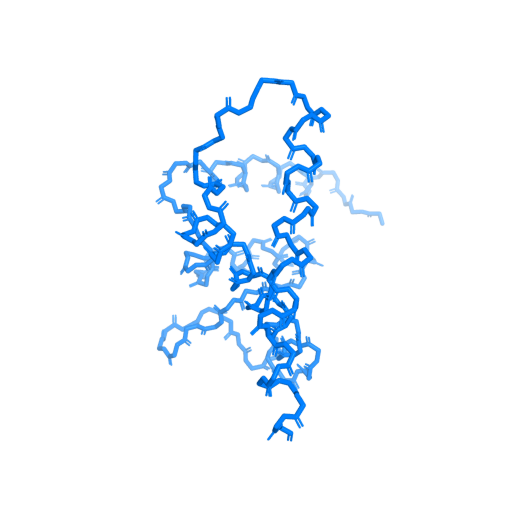A 1
ATOM 798 C C . ARG A 1 100 ? 11.126 13.245 0.738 1.00 95.31 100 ARG A C 1
ATOM 800 O O . ARG A 1 100 ? 10.593 12.393 0.032 1.00 95.31 100 ARG A O 1
ATOM 807 N N . SER A 1 101 ? 12.196 13.934 0.344 1.00 94.69 101 SER A N 1
ATOM 808 C CA . SER A 1 101 ? 12.804 13.757 -0.982 1.00 94.69 101 SER A CA 1
ATOM 809 C C . SER A 1 101 ? 13.267 12.320 -1.211 1.00 94.69 101 SER A C 1
ATOM 811 O O . SER A 1 101 ? 12.992 11.735 -2.260 1.00 94.69 101 SER A O 1
ATOM 813 N N . ARG A 1 102 ? 13.910 11.708 -0.207 1.00 94.50 102 ARG A N 1
ATOM 814 C CA . ARG A 1 102 ? 14.330 10.306 -0.286 1.00 94.50 102 ARG A CA 1
ATOM 815 C C . ARG A 1 102 ? 13.137 9.361 -0.407 1.00 94.50 102 ARG A C 1
ATOM 817 O O . ARG A 1 102 ? 13.169 8.466 -1.243 1.00 94.50 102 ARG A O 1
ATOM 824 N N . PHE A 1 103 ? 12.091 9.576 0.385 1.00 93.69 103 PHE A N 1
ATOM 825 C CA . PHE A 1 103 ? 10.874 8.776 0.331 1.00 93.69 103 PHE A CA 1
ATOM 826 C C . PHE A 1 103 ? 10.218 8.830 -1.054 1.00 93.69 103 PHE A C 1
ATOM 828 O O . PHE A 1 103 ? 9.913 7.782 -1.621 1.00 93.69 103 PHE A O 1
ATOM 835 N N . ILE A 1 104 ? 10.058 10.027 -1.631 1.00 95.69 104 ILE A N 1
ATOM 836 C CA . ILE A 1 104 ? 9.478 10.205 -2.972 1.00 95.69 104 ILE A CA 1
ATOM 837 C C . ILE A 1 104 ? 10.304 9.450 -4.017 1.00 95.69 104 ILE A C 1
ATOM 839 O O . ILE A 1 104 ? 9.741 8.694 -4.808 1.00 95.69 104 ILE A O 1
ATOM 843 N N . LEU A 1 105 ? 11.633 9.592 -3.983 1.00 95.50 105 LEU A N 1
ATOM 844 C CA . LEU A 1 105 ? 12.527 8.885 -4.900 1.00 95.50 105 LEU A CA 1
ATOM 845 C C . LEU A 1 105 ? 12.404 7.360 -4.756 1.00 95.50 105 LEU A C 1
ATOM 847 O O . LEU A 1 105 ? 12.305 6.649 -5.754 1.00 95.50 105 LEU A O 1
ATOM 851 N N . THR A 1 106 ? 12.363 6.849 -3.524 1.00 95.25 106 THR A N 1
ATOM 852 C CA . THR A 1 106 ? 12.187 5.416 -3.254 1.00 95.25 106 THR A CA 1
ATOM 853 C C . THR A 1 106 ? 10.842 4.899 -3.769 1.00 95.25 106 THR A C 1
ATOM 855 O O . THR A 1 106 ? 10.794 3.824 -4.366 1.00 95.25 106 THR A O 1
ATOM 858 N N . MET A 1 107 ? 9.755 5.652 -3.591 1.00 95.75 107 MET A N 1
ATOM 859 C CA . MET A 1 107 ? 8.435 5.262 -4.100 1.00 95.75 107 MET A CA 1
ATOM 860 C C . MET A 1 107 ? 8.374 5.310 -5.632 1.00 95.75 107 MET A C 1
ATOM 862 O O . MET A 1 107 ? 7.804 4.412 -6.249 1.00 95.75 107 MET A O 1
ATOM 866 N N . ALA A 1 108 ? 9.015 6.297 -6.265 1.00 95.75 108 ALA A N 1
ATOM 867 C CA . ALA A 1 108 ? 9.149 6.348 -7.719 1.00 95.75 108 ALA A CA 1
ATOM 868 C C . ALA A 1 108 ? 9.930 5.135 -8.255 1.00 95.75 108 ALA A C 1
ATOM 870 O O . ALA A 1 108 ? 9.481 4.474 -9.190 1.00 95.75 108 ALA A O 1
ATOM 871 N N . ALA A 1 109 ? 11.045 4.779 -7.610 1.00 95.56 109 ALA A N 1
ATOM 872 C CA . ALA A 1 109 ? 11.818 3.588 -7.956 1.00 95.56 109 ALA A CA 1
ATOM 873 C C . ALA A 1 109 ? 11.003 2.294 -7.785 1.00 95.56 109 ALA A C 1
ATOM 875 O O . ALA A 1 109 ? 11.072 1.412 -8.640 1.00 95.56 109 ALA A O 1
ATOM 876 N N . ASN A 1 110 ? 10.182 2.189 -6.730 1.00 94.06 110 ASN A N 1
ATOM 877 C CA . ASN A 1 110 ? 9.274 1.054 -6.554 1.00 94.06 110 ASN A CA 1
ATOM 878 C C . ASN A 1 110 ? 8.285 0.932 -7.720 1.00 94.06 110 ASN A C 1
ATOM 880 O O . ASN A 1 110 ? 8.092 -0.167 -8.239 1.00 94.06 110 ASN A O 1
ATOM 884 N N . ASN A 1 111 ? 7.688 2.047 -8.150 1.00 91.88 111 ASN A N 1
ATOM 885 C CA . ASN A 1 111 ? 6.770 2.053 -9.287 1.00 91.88 111 ASN A CA 1
ATOM 886 C C . ASN A 1 111 ? 7.467 1.538 -10.553 1.00 91.88 111 ASN A C 1
ATOM 888 O O . ASN A 1 111 ? 6.947 0.626 -11.194 1.00 91.88 111 ASN A O 1
ATOM 892 N N . LEU A 1 112 ? 8.671 2.037 -10.859 1.00 93.75 112 LEU A N 1
ATOM 893 C CA . LEU A 1 112 ? 9.461 1.588 -12.012 1.00 93.75 112 LEU A CA 1
ATOM 894 C C . LEU A 1 112 ? 9.805 0.094 -11.939 1.00 93.75 112 LEU A C 1
ATOM 896 O O . LEU A 1 112 ? 9.607 -0.629 -12.911 1.00 93.75 112 LEU A O 1
ATOM 900 N N . ALA A 1 113 ? 10.237 -0.397 -10.775 1.00 91.94 113 ALA A N 1
ATOM 901 C CA . ALA A 1 113 ? 10.558 -1.812 -10.570 1.00 91.94 113 ALA A CA 1
ATOM 902 C C . ALA A 1 113 ? 9.342 -2.743 -10.749 1.00 91.94 113 ALA A C 1
ATOM 904 O O . ALA A 1 113 ? 9.496 -3.941 -10.993 1.00 91.94 113 ALA A O 1
ATOM 905 N N . ARG A 1 114 ? 8.121 -2.211 -10.618 1.00 90.00 114 ARG A N 1
ATOM 906 C CA . ARG A 1 114 ? 6.871 -2.959 -10.801 1.00 90.00 114 ARG A CA 1
ATOM 907 C C . ARG A 1 114 ? 6.346 -2.921 -12.232 1.00 90.00 114 ARG A C 1
ATOM 909 O O . ARG A 1 114 ? 5.612 -3.840 -12.591 1.00 90.00 114 ARG A O 1
ATOM 916 N N . LEU A 1 115 ? 6.717 -1.923 -13.040 1.00 91.69 115 LEU A N 1
ATOM 917 C CA . LEU A 1 115 ? 6.208 -1.760 -14.407 1.00 91.69 115 LEU A CA 1
ATOM 918 C C . LEU A 1 115 ? 6.333 -3.027 -15.267 1.00 91.69 115 LEU A C 1
ATOM 920 O O . LEU A 1 115 ? 5.319 -3.409 -15.842 1.00 91.69 115 LEU A O 1
ATOM 924 N N . PRO A 1 116 ? 7.470 -3.754 -15.309 1.00 92.62 116 PRO A N 1
ATOM 925 C CA . PRO A 1 116 ? 7.575 -4.950 -16.149 1.00 92.62 116 PRO A CA 1
ATOM 926 C C . PRO A 1 116 ? 6.537 -6.024 -15.804 1.00 92.62 116 PRO A C 1
ATOM 928 O O . PRO A 1 116 ? 5.978 -6.656 -16.691 1.00 92.62 116 PRO A O 1
ATOM 931 N N . ARG A 1 117 ? 6.227 -6.199 -14.512 1.00 88.12 117 ARG A N 1
ATOM 932 C CA . ARG A 1 117 ? 5.200 -7.153 -14.064 1.00 88.12 117 ARG A CA 1
ATOM 933 C C . ARG A 1 117 ? 3.784 -6.681 -14.374 1.00 88.12 117 ARG A C 1
ATOM 935 O O . ARG A 1 117 ? 2.910 -7.513 -14.559 1.00 88.12 117 ARG A O 1
ATOM 942 N N . LEU A 1 118 ? 3.551 -5.369 -14.371 1.00 84.06 118 LEU A N 1
ATOM 943 C CA . LEU A 1 118 ? 2.245 -4.787 -14.686 1.00 84.06 118 LEU A CA 1
ATOM 944 C C . LEU A 1 118 ? 1.959 -4.786 -16.188 1.00 84.06 118 LEU A C 1
ATOM 946 O O . LEU A 1 118 ? 0.803 -4.889 -16.562 1.00 84.06 118 LEU A O 1
ATOM 950 N N . LEU A 1 119 ? 2.993 -4.661 -17.022 1.00 88.50 119 LEU A N 1
ATOM 951 C CA . LEU A 1 119 ? 2.878 -4.691 -18.483 1.00 88.50 119 LEU A CA 1
ATOM 952 C C . LEU A 1 119 ? 2.790 -6.116 -19.048 1.00 88.50 119 LEU A C 1
ATOM 954 O O . LEU A 1 119 ? 2.329 -6.294 -20.168 1.00 88.50 119 LEU A O 1
ATOM 958 N N . ALA A 1 120 ? 3.253 -7.116 -18.295 1.00 84.50 120 ALA A N 1
ATOM 959 C CA . ALA A 1 120 ? 3.181 -8.528 -18.673 1.00 84.50 120 ALA A CA 1
ATOM 960 C C . ALA A 1 120 ? 1.881 -9.230 -18.229 1.00 84.50 120 ALA A C 1
ATOM 962 O O . ALA A 1 120 ? 1.723 -10.421 -18.495 1.00 84.50 120 ALA A O 1
ATOM 963 N N . ALA A 1 121 ? 1.004 -8.528 -17.507 1.00 67.62 121 ALA A N 1
ATOM 964 C CA . ALA A 1 121 ? -0.270 -9.026 -16.987 1.00 67.62 121 ALA A CA 1
ATOM 965 C C . ALA A 1 121 ? -1.437 -8.555 -17.858 1.00 67.62 121 ALA A C 1
ATOM 967 O O . ALA A 1 121 ? -2.423 -9.318 -17.948 1.00 67.62 121 ALA A O 1
#

Sequence (121 aa):
MLPPRKRAIVTRRLWSQLDERRGSEQGYDAAGFVTDLRLACVTPHVARKSRHSAIDGRTTRHESHALSQKHRKRIEEAFGWAKTVGGMAQTVYRGIERVRSRFILTMAANNLARLPRLLAA

Radius of gyration: 19.13 Å; chains: 1; bounding box: 48×38×46 Å

pLDDT: mean 77.2, std 19.1, range [36.16, 96.0]

Foldseek 3Di:
DDDPVLVVVLPPPVVVVVDDDDPDLVPCQDLVNCVSCVSVVHQDLGDADPPPGNDDCVSVVDVVSVVSVVVVVVVVVLVVCCVPVVVLVDDPDDDDVVNVVSSVVSSVVSVVVCVVVVVVD

Secondary structure (DSSP, 8-state):
---HHHHHHHHHHHHHHSSSS--SGGG---HHHHHHHHHTT-----PPPSSS-S--HHHHSSHHHHHHHHHHHHHHHHHHHHHHTSSTTS----SHHHHHHHHHHHHHHHHHHHHHHHH--

InterPro domains:
  IPR025668 Transposase DDE domain [PF13751] (53-115)

Organism: NCBI:txid439529